Protein AF-A0A806IZS3-F1 (afdb_monomer_lite)

Sequence (63 aa):
MKLTKFALGLVATAVLAGCSTSTSVATQSDKLIIAHRGASGYLPEHTLESKALAFGQQADYLE

Radius of gyration: 27.69 Å; chains: 1; bounding box: 72×27×38 Å

Organism: NCBI:txid1322346

InterPro domains:
  IPR017946 PLC-like phosphodiesterase, TIM beta/alpha-barrel domain superfamily [G3DSA:3.20.20.190] (20-63)
  IPR017946 PLC-like phosphodiesterase, TIM beta/alpha-barrel domain superfamily [SSF51695] (32-63)
  IPR030395 Glycerophosphodiester phosphodiesterase domain [PF03009] (36-63)
  IPR030395 Glycerophosphodiester phosphodiesterase domain [PS51704] (31-63)

Structure (mmCIF, N/CA/C/O backbone):
data_AF-A0A806IZS3-F1
#
_entry.id   AF-A0A806IZS3-F1
#
loop_
_atom_site.group_PDB
_atom_site.id
_atom_site.type_symbol
_atom_site.label_atom_id
_atom_site.label_alt_id
_atom_site.label_comp_id
_atom_site.label_asym_id
_atom_site.label_entity_id
_atom_site.label_seq_id
_atom_site.pdbx_PDB_ins_code
_atom_site.Cartn_x
_atom_site.Cartn_y
_atom_site.Cartn_z
_atom_site.occupancy
_atom_site.B_iso_or_equiv
_atom_site.auth_seq_id
_atom_site.auth_comp_id
_atom_site.auth_asym_id
_atom_site.auth_atom_id
_atom_site.pdbx_PDB_model_num
ATOM 1 N N . MET A 1 1 ? -59.260 18.334 26.715 1.00 58.53 1 MET A N 1
ATOM 2 C CA . MET A 1 1 ? -58.487 17.727 25.598 1.00 58.53 1 MET A CA 1
ATOM 3 C C . MET A 1 1 ? -57.191 18.464 25.217 1.00 58.53 1 MET A C 1
ATOM 5 O O . MET A 1 1 ? -56.434 17.916 24.428 1.00 58.53 1 MET A O 1
ATOM 9 N N . LYS A 1 2 ? -56.912 19.688 25.708 1.00 58.22 2 LYS A N 1
ATOM 10 C CA . LYS A 1 2 ? -55.655 20.413 25.404 1.00 58.22 2 LYS A CA 1
ATOM 11 C C . LYS A 1 2 ? -54.510 20.069 26.379 1.00 58.22 2 LYS A C 1
ATOM 13 O O . LYS A 1 2 ? -53.366 19.984 25.956 1.00 58.22 2 LYS A O 1
ATOM 18 N N . LEU A 1 3 ? -54.838 19.768 27.641 1.00 60.69 3 LEU A N 1
ATOM 19 C CA . LEU A 1 3 ? -53.867 19.417 28.690 1.00 60.69 3 LEU A CA 1
ATOM 20 C C . LEU A 1 3 ? -53.193 18.047 28.478 1.00 60.69 3 LEU A C 1
ATOM 22 O O . LEU A 1 3 ? -51.994 17.911 28.681 1.00 60.69 3 LEU A O 1
ATOM 26 N N . THR A 1 4 ? -53.936 17.046 27.993 1.00 58.38 4 THR A N 1
ATOM 27 C CA . THR A 1 4 ? -53.401 15.698 27.717 1.00 58.38 4 THR A CA 1
ATOM 28 C C . THR A 1 4 ? -52.436 15.674 26.531 1.00 58.38 4 THR A C 1
ATOM 30 O O . THR A 1 4 ? -51.491 14.895 26.524 1.00 58.38 4 THR A O 1
ATOM 33 N N . LYS A 1 5 ? -52.628 16.571 25.554 1.00 58.78 5 LYS A N 1
ATOM 34 C CA . LYS A 1 5 ? -51.721 16.743 24.408 1.00 58.78 5 LYS A CA 1
ATOM 35 C C . LYS A 1 5 ? -50.379 17.358 24.824 1.00 58.78 5 LYS A C 1
ATOM 37 O O . LYS A 1 5 ? -49.349 16.968 24.291 1.00 58.78 5 LYS A O 1
ATOM 42 N N . PHE A 1 6 ? -50.392 18.267 25.802 1.00 62.25 6 PHE A N 1
ATOM 43 C CA . PHE A 1 6 ? -49.177 18.863 26.368 1.00 62.25 6 PHE A CA 1
ATOM 44 C C . PHE A 1 6 ? -48.380 17.860 27.212 1.00 62.25 6 PHE A C 1
ATOM 46 O O . PHE A 1 6 ? -47.163 17.772 27.074 1.00 62.25 6 PHE A O 1
ATOM 53 N N . ALA A 1 7 ? -49.068 17.053 28.026 1.00 63.88 7 ALA A N 1
ATOM 54 C CA . ALA A 1 7 ? -48.435 15.993 28.810 1.00 63.88 7 ALA A CA 1
ATOM 55 C C . ALA A 1 7 ? -47.785 14.917 27.919 1.00 63.88 7 ALA A C 1
ATOM 57 O O . ALA A 1 7 ? -46.673 14.480 28.198 1.00 63.88 7 ALA A O 1
ATOM 58 N N . LEU A 1 8 ? -48.431 14.540 26.809 1.00 63.25 8 LEU A N 1
ATOM 59 C CA . LEU A 1 8 ? -47.875 13.570 25.861 1.00 63.25 8 LEU A CA 1
ATOM 60 C C . LEU A 1 8 ? -46.624 14.103 25.137 1.00 63.25 8 LEU A C 1
ATOM 62 O O . LEU A 1 8 ? -45.686 13.348 24.897 1.00 63.25 8 LEU A O 1
ATOM 66 N N . GLY A 1 9 ? -46.579 15.409 24.847 1.00 66.31 9 GLY A N 1
ATOM 67 C CA . GLY A 1 9 ? -45.396 16.066 24.282 1.00 66.31 9 GLY A CA 1
ATOM 68 C C . GLY A 1 9 ? -44.203 16.104 25.243 1.00 66.31 9 GLY A C 1
ATOM 69 O O . GLY A 1 9 ? -43.077 15.861 24.818 1.00 66.31 9 GLY A O 1
ATOM 70 N N . LEU A 1 10 ? -44.449 16.339 26.538 1.00 65.44 10 LEU A N 1
ATOM 71 C CA . LEU A 1 10 ? -43.410 16.363 27.578 1.00 65.44 10 LEU A CA 1
ATOM 72 C C . LEU A 1 10 ? -42.790 14.975 27.823 1.00 65.44 10 LEU A C 1
ATOM 74 O O . LEU A 1 10 ? -41.597 14.855 28.090 1.00 65.44 10 LEU A O 1
ATOM 78 N N . VAL A 1 11 ? -43.591 13.912 27.717 1.00 69.62 11 VAL A N 1
ATOM 79 C CA . VAL A 1 11 ? -43.096 12.532 27.849 1.00 69.62 11 VAL A CA 1
ATOM 80 C C . VAL A 1 11 ? -42.240 12.141 26.640 1.00 69.62 11 VAL A C 1
ATOM 82 O O . VAL A 1 11 ? -41.202 11.505 26.806 1.00 69.62 11 VAL A O 1
ATOM 85 N N . ALA A 1 12 ? -42.615 12.568 25.430 1.00 64.69 12 ALA A N 1
ATOM 86 C CA . ALA A 1 12 ? -41.858 12.262 24.215 1.00 64.69 12 ALA A CA 1
ATOM 87 C C . ALA A 1 12 ? -40.456 12.904 24.203 1.00 64.69 12 ALA A C 1
ATOM 89 O O . ALA A 1 12 ? -39.497 12.278 23.753 1.00 64.69 12 ALA A O 1
ATOM 90 N N . THR A 1 13 ? -40.309 14.120 24.739 1.00 63.50 13 THR A N 1
ATOM 91 C CA . THR A 1 13 ? -39.002 14.793 24.841 1.00 63.50 13 THR A CA 1
ATOM 92 C C . THR A 1 13 ? -38.107 14.195 25.928 1.00 63.50 13 THR A C 1
ATOM 94 O O . THR A 1 13 ? -36.892 14.144 25.749 1.00 63.50 13 THR A O 1
ATOM 97 N N . ALA A 1 14 ? -38.683 13.675 27.016 1.00 65.25 14 ALA A N 1
ATOM 98 C CA . ALA A 1 14 ? -37.928 13.009 28.079 1.00 65.25 14 ALA A CA 1
ATOM 99 C C . ALA A 1 14 ? -37.334 11.656 27.639 1.00 65.25 14 ALA A C 1
ATOM 101 O O . ALA A 1 14 ? -36.233 11.304 28.057 1.00 65.25 14 ALA A O 1
ATOM 102 N N . VAL A 1 15 ? -38.020 10.918 26.758 1.00 68.44 15 VAL A N 1
ATOM 103 C CA . VAL A 1 15 ? -37.532 9.627 26.234 1.00 68.44 15 VAL A CA 1
ATOM 104 C C . VAL A 1 15 ? -36.338 9.808 25.288 1.00 68.44 15 VAL A C 1
ATOM 106 O O . VAL A 1 15 ? -35.403 9.012 25.331 1.00 68.44 15 VAL A O 1
ATOM 109 N N . LEU A 1 16 ? -36.315 10.872 24.478 1.00 63.25 16 LEU A N 1
ATOM 110 C CA . LEU A 1 16 ? -35.187 11.151 23.578 1.00 63.25 16 LEU A CA 1
ATOM 111 C C . LEU A 1 16 ? -33.923 11.616 24.321 1.00 63.25 16 LEU A C 1
ATOM 113 O O . LEU A 1 16 ? -32.817 11.343 23.862 1.00 63.25 16 LEU A O 1
ATOM 117 N N . ALA A 1 17 ? -34.068 12.276 25.473 1.00 65.69 17 ALA A N 1
ATOM 118 C CA . ALA A 1 17 ? -32.940 12.758 26.275 1.00 65.69 17 ALA A CA 1
ATOM 119 C C . ALA A 1 17 ? -32.219 11.653 27.079 1.00 65.69 17 ALA A C 1
ATOM 121 O O . ALA A 1 17 ? -31.117 11.881 27.569 1.00 65.69 17 ALA A O 1
ATOM 122 N N . GLY A 1 18 ? -32.819 10.464 27.220 1.00 65.25 18 GLY A N 1
ATOM 123 C CA . GLY A 1 18 ? -32.251 9.343 27.983 1.00 65.25 18 GLY A CA 1
ATOM 124 C C . GLY A 1 18 ? -31.306 8.427 27.197 1.00 65.25 18 GLY A C 1
ATOM 125 O O . GLY A 1 18 ? -30.736 7.504 27.778 1.00 65.25 18 GLY A O 1
ATOM 126 N N . CYS A 1 19 ? -31.132 8.644 25.889 1.00 73.00 19 CYS A N 1
ATOM 127 C CA . CYS A 1 19 ? -30.233 7.834 25.069 1.00 73.00 19 CYS A CA 1
ATOM 128 C C . CYS A 1 19 ? -28.778 8.290 25.262 1.00 73.00 19 CYS A C 1
ATOM 130 O O . CYS A 1 19 ? -28.223 9.041 24.461 1.00 73.00 19 CYS A O 1
ATOM 132 N N . SER A 1 20 ? -28.159 7.851 26.356 1.00 71.12 20 SER A N 1
ATOM 133 C CA . SER A 1 20 ? -26.722 8.000 26.576 1.00 71.12 20 SER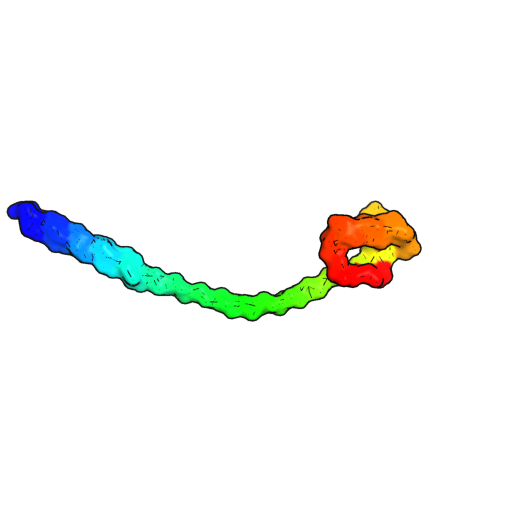 A CA 1
ATOM 134 C C . SER A 1 20 ? -25.974 7.096 25.598 1.00 71.12 20 SER A C 1
ATOM 136 O O . SER A 1 20 ? -25.873 5.888 25.806 1.00 71.12 20 SER A O 1
ATOM 138 N N . THR A 1 21 ? -25.445 7.667 24.517 1.00 70.19 21 THR A N 1
ATOM 139 C CA . THR A 1 21 ? -24.523 6.970 23.616 1.00 70.19 21 THR A CA 1
ATOM 140 C C . THR A 1 21 ? -23.231 6.673 24.372 1.00 70.19 21 THR A C 1
ATOM 142 O O . THR A 1 21 ? -22.377 7.543 24.535 1.00 70.19 21 THR A O 1
ATOM 145 N N . SER A 1 22 ? -23.092 5.448 24.876 1.00 70.31 22 SER A N 1
ATOM 146 C CA . SER A 1 22 ? -21.830 4.941 25.409 1.00 70.31 22 SER A CA 1
ATOM 147 C C . SER A 1 22 ? -20.842 4.782 24.256 1.00 70.31 22 SER A C 1
ATOM 149 O O . SER A 1 22 ? -20.755 3.723 23.641 1.00 70.31 22 SER A O 1
ATOM 151 N N . THR A 1 23 ? -20.117 5.850 23.928 1.00 70.62 23 THR A N 1
ATOM 152 C CA . THR A 1 23 ? -19.019 5.789 22.965 1.00 70.62 23 THR A CA 1
ATOM 153 C C . THR A 1 23 ? -17.915 4.942 23.579 1.00 70.62 23 THR A C 1
ATOM 155 O O . THR A 1 23 ? -17.150 5.403 24.425 1.00 70.62 23 THR A O 1
ATOM 158 N N . SER A 1 24 ? -17.865 3.669 23.197 1.00 70.06 24 SER A N 1
ATOM 159 C CA . SER A 1 24 ? -16.746 2.794 23.513 1.00 70.06 24 SER A CA 1
ATOM 160 C C . SER A 1 24 ? -15.505 3.393 22.859 1.00 70.06 24 SER A C 1
ATOM 162 O O . SER A 1 24 ? -15.367 3.357 21.638 1.00 70.06 24 SER A O 1
ATOM 164 N N . VAL A 1 25 ? -14.620 3.992 23.657 1.00 69.62 25 VAL A N 1
ATOM 165 C CA . VAL A 1 25 ? -13.301 4.410 23.183 1.00 69.62 25 VAL A CA 1
ATOM 166 C C . VAL A 1 25 ? -12.521 3.126 22.935 1.00 69.62 25 VAL A C 1
ATOM 168 O O . VAL A 1 25 ? -11.916 2.563 23.845 1.00 69.62 25 VAL A O 1
ATOM 171 N N . ALA A 1 26 ? -12.608 2.604 21.713 1.00 72.00 26 ALA A N 1
ATOM 172 C CA . ALA A 1 26 ? -11.690 1.576 21.268 1.00 72.00 26 ALA A CA 1
ATOM 173 C C . ALA A 1 26 ? -10.289 2.182 21.363 1.00 72.00 26 ALA A C 1
ATOM 175 O O . ALA A 1 26 ? -10.029 3.240 20.792 1.00 72.00 26 ALA A O 1
ATOM 176 N N . THR A 1 27 ? -9.403 1.552 22.130 1.00 68.56 27 THR A N 1
ATOM 177 C CA . THR A 1 27 ? -7.988 1.910 22.134 1.00 68.56 27 THR A CA 1
ATOM 178 C C . THR A 1 27 ? -7.481 1.696 20.714 1.00 68.56 27 THR A C 1
ATOM 180 O O . THR A 1 27 ? -7.293 0.559 20.282 1.00 68.56 27 THR A O 1
ATOM 183 N N . GLN A 1 28 ? -7.354 2.782 19.957 1.00 67.69 28 GLN A N 1
ATOM 184 C CA . GLN A 1 28 ? -6.789 2.764 18.621 1.00 67.69 28 GLN A CA 1
ATOM 185 C C . GLN A 1 28 ? -5.305 2.439 18.791 1.00 67.69 28 GLN A C 1
ATOM 187 O O . GLN A 1 28 ? -4.493 3.309 19.084 1.00 67.69 28 GLN A O 1
ATOM 192 N N . SER A 1 29 ? -4.953 1.156 18.722 1.00 71.69 29 SER A N 1
ATOM 193 C CA . SER A 1 29 ? -3.571 0.781 18.477 1.00 71.69 29 SER A CA 1
ATOM 194 C C . SER A 1 29 ? -3.280 1.173 17.037 1.00 71.69 29 SER A C 1
ATOM 196 O O . SER A 1 29 ? -3.788 0.544 16.102 1.00 71.69 29 SER A O 1
ATOM 198 N N . ASP A 1 30 ? -2.529 2.258 16.864 1.00 84.12 30 ASP A N 1
ATOM 199 C CA . ASP A 1 30 ? -2.040 2.669 15.555 1.00 84.12 30 ASP A CA 1
ATOM 200 C C . ASP A 1 30 ? -1.219 1.510 14.989 1.00 84.12 30 ASP A C 1
ATOM 202 O O . ASP A 1 30 ? -0.151 1.151 15.489 1.00 84.12 30 ASP A O 1
ATOM 206 N N . LYS A 1 31 ? -1.800 0.823 14.004 1.00 90.00 31 LYS A N 1
ATOM 207 C CA . LYS A 1 31 ? -1.139 -0.286 13.329 1.00 90.00 31 LYS A CA 1
ATOM 208 C C . LYS A 1 31 ? -0.105 0.303 12.384 1.00 90.00 31 LYS A C 1
ATOM 210 O O . LYS A 1 31 ? -0.472 1.096 11.529 1.00 90.00 31 LYS A O 1
ATOM 215 N N . LEU A 1 32 ? 1.141 -0.145 12.513 1.00 94.75 32 LEU A N 1
ATOM 216 C CA . LEU A 1 32 ? 2.195 0.197 11.566 1.00 94.75 32 LEU A CA 1
ATOM 217 C C . LEU A 1 32 ? 1.994 -0.557 10.247 1.00 94.75 32 LEU A C 1
ATOM 219 O O . LEU A 1 32 ? 1.833 -1.781 10.231 1.00 94.75 32 LEU A O 1
ATOM 223 N N . ILE A 1 33 ? 2.056 0.179 9.147 1.00 96.25 33 ILE A N 1
ATOM 224 C CA . ILE A 1 33 ? 2.080 -0.302 7.772 1.00 96.25 33 ILE A CA 1
ATOM 225 C C . ILE A 1 33 ? 3.534 -0.270 7.289 1.00 96.25 33 ILE A C 1
ATOM 227 O O . ILE A 1 33 ? 4.105 0.791 7.042 1.00 96.25 33 ILE A O 1
ATOM 231 N N . ILE A 1 34 ? 4.141 -1.446 7.132 1.00 98.12 34 ILE A N 1
ATOM 232 C CA . ILE A 1 34 ? 5.513 -1.592 6.629 1.00 98.12 34 ILE A C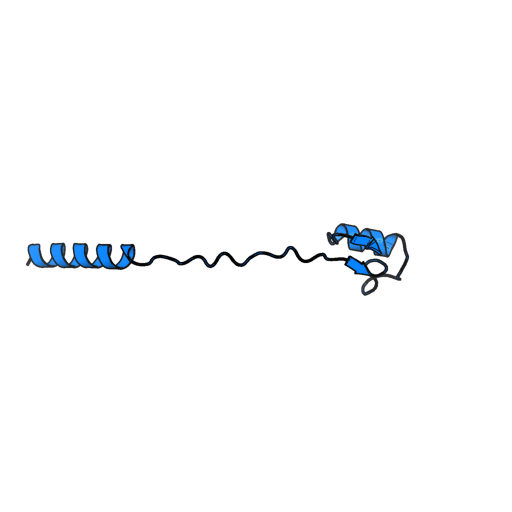A 1
ATOM 233 C C . ILE A 1 34 ? 5.447 -2.147 5.206 1.00 98.12 34 ILE A C 1
ATOM 235 O O . ILE A 1 34 ? 4.960 -3.259 4.989 1.00 98.12 34 ILE A O 1
ATOM 239 N N . ALA A 1 35 ? 5.946 -1.388 4.233 1.00 98.44 35 ALA A N 1
ATOM 240 C CA . ALA A 1 35 ? 6.026 -1.830 2.847 1.00 98.44 35 ALA A CA 1
ATOM 241 C C . ALA A 1 35 ? 7.246 -2.741 2.646 1.00 98.44 35 ALA A C 1
ATOM 243 O O . ALA A 1 35 ? 8.356 -2.260 2.405 1.00 98.44 35 ALA A O 1
ATOM 244 N N . HIS A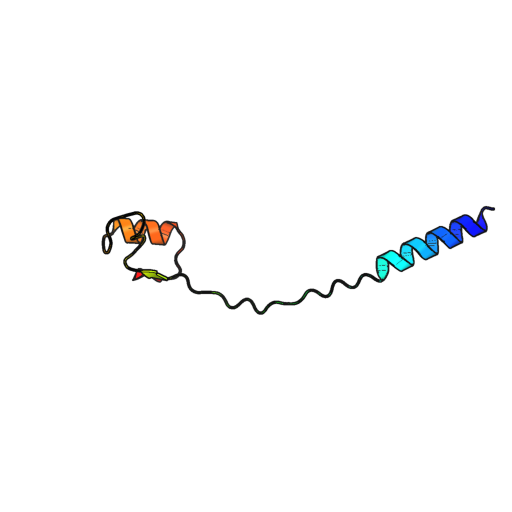 1 36 ? 7.021 -4.053 2.757 1.00 98.69 36 HIS A N 1
ATOM 245 C CA . HIS A 1 36 ? 8.044 -5.082 2.569 1.00 98.69 36 HIS A CA 1
ATOM 246 C C . HIS A 1 36 ? 8.577 -5.059 1.126 1.00 98.69 36 HIS A C 1
ATOM 248 O O . HIS A 1 36 ? 7.868 -5.409 0.171 1.00 98.69 36 HIS A O 1
ATOM 254 N N . ARG A 1 37 ? 9.838 -4.641 0.978 1.00 98.31 37 ARG A N 1
ATOM 255 C CA . ARG A 1 37 ? 10.578 -4.479 -0.284 1.00 98.31 37 ARG A CA 1
ATOM 256 C C . ARG A 1 37 ? 9.958 -3.443 -1.231 1.00 98.31 37 ARG A C 1
ATOM 258 O O . ARG A 1 37 ? 10.128 -3.536 -2.452 1.00 98.31 37 ARG A O 1
ATOM 265 N N . GLY A 1 38 ? 9.255 -2.455 -0.671 1.00 98.56 38 GLY A N 1
ATOM 266 C CA . GLY A 1 38 ? 8.426 -1.475 -1.383 1.00 98.56 38 GLY A CA 1
ATOM 267 C C . GLY A 1 38 ? 7.007 -1.983 -1.679 1.00 98.56 38 GLY A C 1
ATOM 268 O O . GLY A 1 38 ? 6.487 -2.868 -1.004 1.00 98.56 38 GLY A O 1
ATOM 269 N N . ALA A 1 39 ? 6.355 -1.426 -2.697 1.00 98.56 39 ALA A N 1
ATOM 270 C CA . ALA A 1 39 ? 5.058 -1.871 -3.206 1.00 98.56 39 ALA A CA 1
ATOM 271 C C . ALA A 1 39 ? 5.201 -3.131 -4.094 1.00 98.56 39 ALA A C 1
ATOM 273 O O . ALA A 1 39 ? 4.794 -3.138 -5.256 1.00 98.56 39 ALA A O 1
ATOM 274 N N . SER A 1 40 ? 5.798 -4.198 -3.552 1.00 98.38 40 SER A N 1
ATOM 275 C CA . SER A 1 40 ? 6.234 -5.411 -4.275 1.00 98.38 40 SER A CA 1
ATOM 276 C C . SER A 1 40 ? 5.116 -6.194 -4.981 1.00 98.38 40 SER A C 1
ATOM 278 O O . SER A 1 40 ? 5.367 -6.882 -5.966 1.00 98.38 40 SER A O 1
ATOM 280 N N . GLY A 1 41 ? 3.864 -6.052 -4.536 1.00 97.94 41 GLY A N 1
ATOM 281 C CA . GLY A 1 41 ? 2.694 -6.591 -5.243 1.00 97.94 41 GLY A CA 1
ATOM 282 C C . GLY A 1 41 ? 2.309 -5.821 -6.516 1.00 97.94 41 GLY A C 1
ATOM 283 O O . GLY A 1 41 ? 1.501 -6.314 -7.299 1.00 97.94 41 GLY A O 1
ATOM 284 N N . TYR A 1 42 ? 2.869 -4.626 -6.721 1.00 98.44 42 TYR A N 1
ATOM 285 C CA . TYR A 1 42 ? 2.552 -3.726 -7.835 1.00 98.44 42 TYR A CA 1
ATOM 286 C C . TYR A 1 42 ? 3.744 -3.485 -8.768 1.00 98.44 42 TYR A C 1
ATOM 288 O O . TYR A 1 42 ? 3.558 -3.353 -9.976 1.00 98.44 42 TYR A O 1
ATOM 296 N N . LEU A 1 43 ? 4.959 -3.401 -8.221 1.00 98.50 43 LEU A N 1
ATOM 297 C CA . LEU A 1 43 ? 6.196 -3.098 -8.945 1.00 98.50 43 LEU A CA 1
ATOM 298 C C . LEU A 1 43 ? 7.326 -4.038 -8.505 1.00 98.50 43 LEU A C 1
ATOM 300 O O . LEU A 1 43 ? 7.260 -4.571 -7.397 1.00 98.50 43 LEU A O 1
ATOM 304 N N . PRO A 1 44 ? 8.390 -4.212 -9.318 1.00 98.50 44 PRO A N 1
ATOM 305 C CA . PRO A 1 44 ? 9.533 -5.027 -8.928 1.00 98.50 44 PRO A CA 1
ATOM 306 C C . PRO A 1 44 ? 10.103 -4.605 -7.566 1.00 98.50 44 PRO A C 1
ATOM 308 O O . PRO A 1 44 ? 10.418 -3.441 -7.323 1.00 98.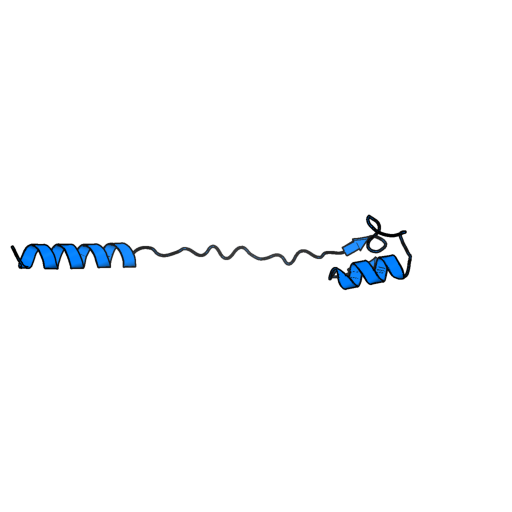50 44 PRO A O 1
ATOM 311 N N . GLU A 1 45 ? 10.209 -5.570 -6.665 1.00 98.50 45 GLU A N 1
ATOM 312 C CA . GLU A 1 45 ? 10.776 -5.448 -5.322 1.00 98.50 45 GLU A CA 1
ATOM 313 C C . GLU A 1 45 ? 12.196 -4.853 -5.299 1.00 98.50 45 GLU A C 1
ATOM 315 O O . GLU A 1 45 ? 12.976 -5.026 -6.234 1.00 98.50 45 GLU A O 1
ATOM 320 N N . HIS A 1 46 ? 12.536 -4.144 -4.217 1.00 98.25 46 HIS A N 1
ATOM 321 C CA . HIS A 1 46 ? 13.823 -3.443 -4.031 1.00 98.25 46 HIS A CA 1
ATOM 322 C C . HIS A 1 46 ? 14.208 -2.420 -5.121 1.00 98.25 46 HIS A C 1
ATOM 324 O O . HIS A 1 46 ? 15.380 -2.067 -5.248 1.00 98.25 46 HIS A O 1
ATOM 330 N N . THR A 1 47 ? 13.249 -1.895 -5.881 1.00 98.62 47 THR A N 1
ATOM 331 C CA . THR A 1 47 ? 13.486 -0.786 -6.822 1.00 98.62 47 THR A CA 1
ATOM 332 C C . THR A 1 47 ? 13.118 0.570 -6.218 1.00 98.62 47 THR A C 1
ATOM 334 O O . THR A 1 47 ? 12.349 0.648 -5.250 1.00 98.62 47 THR A O 1
ATOM 337 N N . LEU A 1 48 ? 13.653 1.659 -6.784 1.00 98.69 48 LEU A N 1
ATOM 338 C CA . LEU A 1 48 ? 13.292 3.018 -6.364 1.00 98.69 48 LEU A CA 1
ATOM 339 C C . LEU A 1 48 ? 11.822 3.310 -6.664 1.00 98.69 48 LEU A C 1
ATOM 341 O O . LEU A 1 48 ? 11.146 3.930 -5.850 1.00 98.69 48 LEU A O 1
ATOM 345 N N .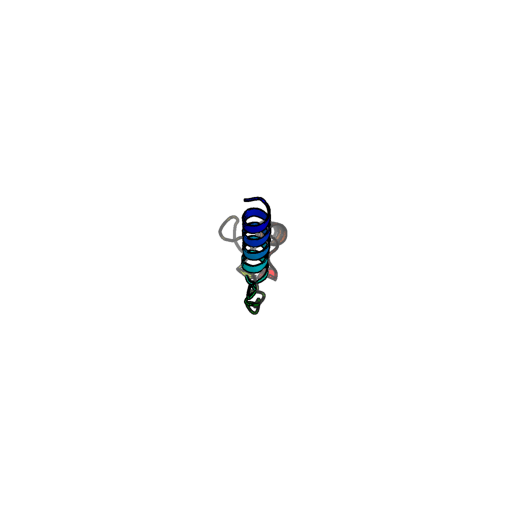 GLU A 1 49 ? 11.313 2.812 -7.785 1.00 98.69 49 GLU A N 1
ATOM 346 C CA . GLU A 1 49 ? 9.931 2.962 -8.227 1.00 98.69 49 GLU A CA 1
ATOM 347 C C . GLU A 1 49 ? 8.967 2.277 -7.251 1.00 98.69 49 GLU A C 1
ATOM 349 O O . GLU A 1 49 ? 7.960 2.864 -6.854 1.00 98.69 49 GLU A O 1
ATOM 354 N N . SER A 1 50 ? 9.303 1.065 -6.795 1.00 98.81 50 SER A N 1
ATOM 355 C CA . SER A 1 50 ? 8.511 0.329 -5.803 1.00 98.81 50 SER A CA 1
ATOM 356 C C . SER A 1 50 ? 8.473 1.035 -4.444 1.00 98.81 50 SER A C 1
ATOM 358 O O . SER A 1 50 ? 7.409 1.138 -3.825 1.00 98.81 50 SER A O 1
ATOM 360 N N . LYS A 1 51 ? 9.605 1.590 -3.993 1.00 98.62 51 LYS A N 1
ATOM 361 C CA . LYS A 1 51 ? 9.673 2.397 -2.763 1.00 98.62 51 LYS A CA 1
ATOM 362 C C . LYS A 1 51 ? 8.945 3.741 -2.911 1.00 98.62 51 LYS A C 1
ATOM 364 O O . LYS A 1 51 ? 8.250 4.153 -1.986 1.00 98.62 51 LYS A O 1
ATOM 369 N N . ALA A 1 52 ? 9.040 4.389 -4.072 1.00 98.75 52 ALA A N 1
ATOM 370 C CA . ALA A 1 52 ? 8.335 5.635 -4.371 1.00 98.75 52 ALA A CA 1
ATOM 371 C C . ALA A 1 52 ? 6.812 5.443 -4.378 1.00 98.75 52 ALA A C 1
ATOM 373 O O . ALA A 1 52 ? 6.087 6.264 -3.817 1.00 98.75 52 ALA A O 1
ATOM 374 N N . LEU A 1 53 ? 6.323 4.339 -4.951 1.00 98.75 53 LEU A N 1
ATOM 375 C CA . LEU A 1 53 ? 4.902 4.000 -4.912 1.00 98.75 53 LEU A CA 1
ATOM 376 C C . LEU A 1 53 ? 4.430 3.720 -3.480 1.00 98.75 53 LEU A C 1
ATOM 378 O O . LEU A 1 53 ? 3.404 4.258 -3.074 1.00 98.75 53 LEU A O 1
ATOM 382 N N . ALA A 1 54 ? 5.183 2.941 -2.699 1.00 98.75 54 ALA A N 1
ATOM 383 C CA . ALA A 1 54 ? 4.859 2.686 -1.294 1.00 98.75 54 ALA A CA 1
ATOM 384 C C . ALA A 1 54 ? 4.820 3.976 -0.454 1.00 98.75 54 ALA A C 1
ATOM 386 O O . ALA A 1 54 ? 3.930 4.145 0.379 1.00 98.75 54 ALA A O 1
ATOM 387 N N . PHE A 1 55 ? 5.731 4.919 -0.718 1.00 98.56 55 PHE A N 1
ATOM 388 C CA . PHE A 1 55 ? 5.698 6.250 -0.111 1.00 98.56 55 PHE A CA 1
ATOM 389 C C . PHE A 1 55 ? 4.438 7.031 -0.520 1.00 98.56 55 PHE A C 1
ATOM 391 O O . PHE A 1 55 ? 3.758 7.596 0.332 1.00 98.56 55 PHE A O 1
ATOM 398 N N . GLY A 1 56 ? 4.074 7.016 -1.807 1.00 98.56 56 GLY A N 1
ATOM 399 C CA . GLY A 1 56 ? 2.835 7.632 -2.302 1.00 98.56 56 GLY A CA 1
ATOM 400 C C . GLY A 1 56 ? 1.556 6.998 -1.737 1.00 98.56 56 GLY A C 1
ATOM 401 O O . GLY A 1 56 ? 0.544 7.680 -1.602 1.00 98.56 56 GLY A O 1
ATOM 402 N N . GLN A 1 57 ? 1.612 5.718 -1.363 1.00 98.31 57 GLN A N 1
ATOM 403 C CA . GLN A 1 57 ? 0.551 4.986 -0.660 1.00 98.31 57 GLN A CA 1
ATOM 404 C C . GLN A 1 57 ? 0.561 5.208 0.861 1.00 98.31 57 GLN A C 1
ATOM 406 O O . GLN A 1 57 ? -0.266 4.626 1.557 1.00 98.31 57 GLN A O 1
ATOM 411 N N . GLN A 1 58 ? 1.457 6.062 1.367 1.00 97.88 58 GLN A N 1
ATOM 412 C CA . GLN A 1 58 ? 1.543 6.444 2.776 1.00 97.88 58 GLN A CA 1
ATOM 413 C C . GLN A 1 58 ? 1.867 5.269 3.712 1.00 97.88 58 GLN A C 1
ATOM 415 O O . GLN A 1 58 ? 1.318 5.178 4.807 1.00 97.88 58 GLN A O 1
ATOM 420 N N . ALA A 1 59 ? 2.763 4.366 3.297 1.00 98.12 59 ALA A N 1
ATOM 421 C CA . ALA A 1 59 ? 3.347 3.401 4.225 1.00 98.12 59 ALA A CA 1
ATOM 422 C C . ALA A 1 59 ? 4.133 4.127 5.332 1.00 98.12 59 ALA A C 1
ATOM 424 O O . ALA A 1 59 ? 4.871 5.073 5.048 1.00 98.12 59 ALA A O 1
ATOM 425 N N . ASP A 1 60 ? 4.021 3.653 6.573 1.00 97.75 60 ASP A N 1
ATOM 426 C CA . ASP A 1 60 ? 4.743 4.228 7.713 1.00 97.75 60 ASP A CA 1
ATOM 427 C C . ASP A 1 60 ? 6.253 3.975 7.600 1.00 97.75 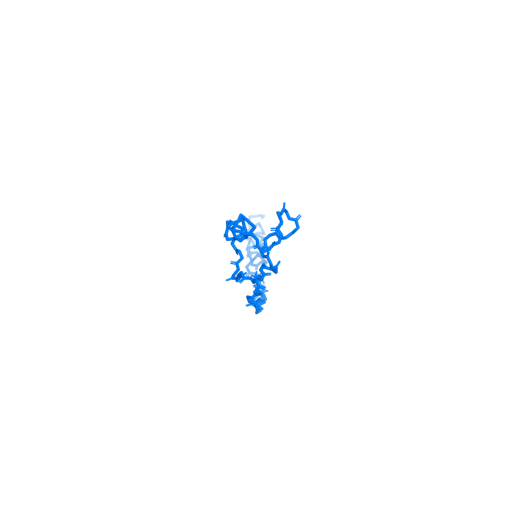60 ASP A C 1
ATOM 429 O O . ASP A 1 60 ? 7.068 4.823 7.963 1.00 97.75 60 ASP A O 1
ATOM 433 N N . TYR A 1 61 ? 6.630 2.809 7.063 1.00 98.19 61 TYR A N 1
ATOM 434 C CA . TYR A 1 61 ? 8.020 2.427 6.826 1.00 98.19 61 TYR A CA 1
ATOM 435 C C . TYR A 1 61 ? 8.206 1.739 5.475 1.00 98.19 61 TYR A C 1
ATOM 437 O O . TYR A 1 61 ? 7.332 1.024 4.981 1.00 98.19 61 TYR A O 1
ATOM 445 N N . LEU A 1 62 ? 9.401 1.918 4.914 1.00 98.12 62 LEU A N 1
ATOM 446 C CA . LEU A 1 62 ? 9.881 1.221 3.727 1.00 98.12 62 LEU A CA 1
ATOM 447 C C . LEU A 1 62 ? 10.966 0.230 4.146 1.00 98.12 62 LEU A C 1
ATOM 449 O O . LEU A 1 62 ? 11.966 0.641 4.735 1.00 98.12 62 LEU A O 1
ATOM 453 N N . GLU A 1 63 ? 10.797 -1.039 3.795 1.00 97.06 63 GLU A N 1
ATOM 454 C CA . GLU A 1 63 ? 11.819 -2.086 3.939 1.00 97.06 63 GLU A CA 1
ATOM 455 C C . GLU A 1 63 ? 12.455 -2.384 2.572 1.00 97.06 63 GLU A C 1
ATOM 457 O O . GLU A 1 63 ? 11.778 -2.254 1.521 1.00 97.06 63 GLU A O 1
#

pLDDT: mean 83.06, std 16.1, range [58.22, 98.81]

Secondary structure (DSSP, 8-state):
--HHHHHHHHHHHHHHHT---------------EETTTTTTTS-TTSHHHHHHHHHTT-SEE-

Foldseek 3Di:
DVVVVVVVVVVVVVVVVPPDPPPDPDPPPPDAFEQEQACVVVDPGVDPVRNVVNVVVVHPYYD